Protein AF-A0A0H3W773-F1 (afdb_monomer_lite)

Radius of gyration: 21.11 Å; chains: 1; bounding box: 54×29×53 Å

Organism: NCBI:txid43609

InterPro domains:
  IPR039675 Cartilage intermediate layer protein 1/2 [PTHR15031] (1-170)
  IPR056257 Cartilage intermediate layer protein 1/2, beta-sandwich domain [PF23730] (85-173)

Foldseek 3Di:
DDPPPPPDPFDWDKDKDFCVVPPPVVQLVQKFKWWQDPVVRDIDTFWDWDWDQDPDPPDRTIITIIIGTDDPDTDMDTGHDDQWKFWDFDWDFPDPVPDLVRTDWFKKKKKAKDAFAPPDDGDDPPDDRIWIDTQDSRGDITIYTAGPVGRNRIDIDMWIDDPRDTDDDDDDD

pLDDT: mean 78.87, std 13.47, range [35.25, 97.19]

Structure (mmCIF, N/CA/C/O backbone):
data_AF-A0A0H3W773-F1
#
_entry.id   AF-A0A0H3W773-F1
#
loop_
_atom_site.group_PDB
_atom_site.id
_atom_site.type_symbol
_atom_site.label_atom_id
_atom_site.label_alt_id
_atom_site.label_comp_id
_atom_site.label_asym_id
_atom_site.label_entity_id
_atom_site.label_seq_id
_atom_site.pdbx_PDB_ins_code
_atom_site.Cartn_x
_atom_site.Cartn_y
_atom_site.Cartn_z
_atom_site.occupancy
_atom_site.B_iso_or_equiv
_atom_site.auth_seq_id
_atom_site.auth_comp_id
_atom_site.auth_asym_id
_atom_site.auth_atom_id
_atom_site.pdbx_PDB_model_num
ATOM 1 N N . ASP A 1 1 ? -34.756 12.449 -24.674 1.00 35.25 1 ASP A N 1
ATOM 2 C CA . ASP A 1 1 ? -33.883 11.844 -23.658 1.00 35.25 1 ASP A CA 1
ATOM 3 C C . ASP A 1 1 ? -33.644 12.808 -22.521 1.00 35.25 1 ASP A C 1
ATOM 5 O O . A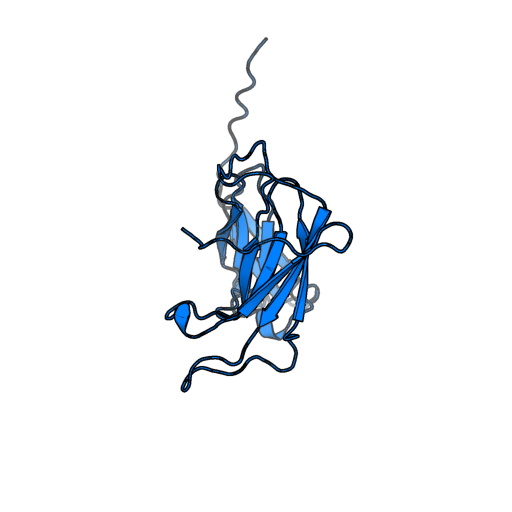SP A 1 1 ? -32.823 13.712 -22.621 1.00 35.25 1 ASP A O 1
ATOM 9 N N . GLU A 1 2 ? -34.458 12.661 -21.478 1.00 39.12 2 GLU A N 1
ATOM 10 C CA . GLU A 1 2 ? -34.275 13.341 -20.199 1.00 39.12 2 GLU A CA 1
ATOM 11 C C . GLU A 1 2 ? -32.986 12.822 -19.551 1.00 39.12 2 GLU A C 1
ATOM 13 O O . GLU A 1 2 ? -32.864 11.637 -19.242 1.00 39.12 2 GLU A O 1
ATOM 18 N N . MET A 1 3 ? -32.007 13.708 -19.352 1.00 44.38 3 MET A N 1
ATOM 19 C CA . MET A 1 3 ? -30.903 13.440 -18.437 1.00 44.38 3 MET A CA 1
ATOM 20 C C . MET A 1 3 ? -31.489 13.378 -17.031 1.00 44.38 3 MET A C 1
ATOM 22 O O . MET A 1 3 ? -31.758 14.413 -16.423 1.00 44.38 3 MET A O 1
ATOM 26 N N . ALA A 1 4 ? -31.693 12.165 -16.525 1.00 42.41 4 ALA A N 1
ATOM 27 C CA . ALA A 1 4 ? -31.928 11.931 -15.114 1.00 42.41 4 ALA A CA 1
ATOM 28 C C . ALA A 1 4 ? -30.710 12.447 -14.332 1.00 42.41 4 ALA A C 1
ATOM 30 O O . ALA A 1 4 ? -29.702 11.763 -14.168 1.00 42.41 4 ALA A O 1
ATOM 31 N N . THR A 1 5 ? -30.780 13.695 -13.878 1.00 48.72 5 THR A N 1
ATOM 32 C CA . THR A 1 5 ? -29.955 14.192 -12.784 1.00 48.72 5 THR A CA 1
ATOM 33 C C . THR A 1 5 ? -30.477 13.535 -11.516 1.00 48.72 5 THR A C 1
ATOM 35 O O . THR A 1 5 ? -31.295 14.115 -10.803 1.00 48.72 5 THR A O 1
ATOM 38 N N . GLU A 1 6 ? -30.057 12.296 -11.261 1.00 43.97 6 GLU A N 1
ATOM 39 C CA . GLU A 1 6 ? -30.199 11.694 -9.939 1.00 43.97 6 GLU A CA 1
ATOM 40 C C . GLU A 1 6 ? -29.384 12.546 -8.961 1.00 43.97 6 GLU A C 1
ATOM 42 O O . GLU A 1 6 ? -28.159 12.463 -8.869 1.00 43.97 6 GLU A O 1
ATOM 47 N N . SER A 1 7 ? -30.074 13.455 -8.274 1.00 44.28 7 SER A N 1
ATOM 48 C CA . SER A 1 7 ? -29.511 14.213 -7.170 1.00 44.28 7 SER A CA 1
ATOM 49 C C . SER A 1 7 ? -29.295 13.250 -6.008 1.00 44.28 7 SER A C 1
ATOM 51 O O . SER A 1 7 ? -30.246 12.838 -5.341 1.00 44.28 7 SER A O 1
ATOM 53 N N . LEU A 1 8 ? -28.041 12.876 -5.791 1.00 51.06 8 LEU A N 1
ATOM 54 C CA . LEU A 1 8 ? -27.634 12.033 -4.680 1.00 51.06 8 LEU A CA 1
ATOM 55 C C . LEU A 1 8 ? -27.926 12.713 -3.342 1.00 51.06 8 LEU A C 1
ATOM 57 O O . LEU A 1 8 ? -27.448 13.815 -3.073 1.00 51.06 8 LEU A O 1
ATOM 61 N N . ASN A 1 9 ? -28.716 12.044 -2.502 1.00 50.19 9 ASN A N 1
ATOM 62 C CA . ASN A 1 9 ? -29.008 12.485 -1.142 1.00 50.19 9 ASN A CA 1
ATOM 63 C C . ASN A 1 9 ? -27.734 12.403 -0.287 1.00 50.19 9 ASN A C 1
ATOM 65 O O . ASN A 1 9 ? -27.433 11.367 0.303 1.00 50.19 9 ASN A O 1
ATOM 69 N N . ALA A 1 10 ? -26.992 13.506 -0.201 1.00 52.25 10 ALA A N 1
ATOM 70 C CA . ALA A 1 10 ? -25.921 13.673 0.772 1.00 52.25 10 ALA A CA 1
ATOM 71 C C . ALA A 1 10 ? -26.540 13.877 2.166 1.00 52.25 10 ALA A C 1
ATOM 73 O O . ALA A 1 10 ? -27.172 14.895 2.448 1.00 52.25 10 ALA A O 1
ATOM 74 N N . GLY A 1 11 ? -26.397 12.883 3.041 1.00 61.03 11 GLY A N 1
ATOM 75 C CA . GLY A 1 11 ? -26.902 12.919 4.411 1.00 61.03 11 GLY A CA 1
ATOM 76 C C . GLY A 1 11 ? -25.971 12.187 5.371 1.00 61.03 11 GLY A C 1
ATOM 77 O O . GLY A 1 11 ? -25.221 11.301 4.968 1.00 61.03 11 GLY A O 1
ATOM 78 N N . LYS A 1 12 ? -26.022 12.552 6.660 1.00 62.50 12 LYS A N 1
ATOM 79 C CA . LYS A 1 12 ? -25.284 11.847 7.719 1.00 62.50 12 LYS A CA 1
ATOM 80 C C . LYS A 1 12 ? -25.899 10.462 7.917 1.00 62.50 12 LYS A C 1
ATOM 82 O O . LYS A 1 12 ? -26.964 10.346 8.523 1.00 62.50 12 LYS A O 1
ATOM 87 N N . VAL A 1 13 ? -25.231 9.422 7.427 1.00 70.12 13 VAL A N 1
ATOM 88 C CA . VAL A 1 13 ? -25.632 8.029 7.652 1.00 70.12 13 VAL A CA 1
ATOM 89 C C . VAL A 1 13 ? -24.925 7.510 8.894 1.00 70.12 13 VAL A C 1
ATOM 91 O O . VAL A 1 13 ? -23.715 7.676 9.029 1.00 70.12 13 VAL A O 1
ATOM 94 N N . LYS A 1 14 ? -25.672 6.869 9.798 1.00 74.06 14 LYS A N 1
ATOM 95 C CA . LYS A 1 14 ? -25.108 6.181 10.962 1.00 74.06 14 LYS A CA 1
ATOM 96 C C . LYS A 1 14 ? -25.063 4.682 10.696 1.00 74.06 14 LYS A C 1
ATOM 98 O O . LYS A 1 14 ? -26.113 4.057 10.564 1.00 74.06 14 LYS A O 1
ATOM 103 N N . VAL A 1 15 ? -23.869 4.103 10.639 1.00 75.81 15 VAL A N 1
ATOM 104 C CA . VAL A 1 15 ? -23.688 2.659 10.422 1.00 75.81 15 VAL A CA 1
ATOM 105 C C . VAL A 1 15 ? -23.396 1.977 11.747 1.00 75.81 15 VAL A C 1
ATOM 107 O O . VAL A 1 15 ? -22.593 2.472 12.532 1.00 75.81 15 VAL A O 1
ATOM 110 N N . HIS A 1 16 ? -24.081 0.862 11.996 1.00 78.38 16 HIS A N 1
ATOM 111 C CA . HIS A 1 16 ? -23.897 0.012 13.167 1.00 78.38 16 HIS A CA 1
ATOM 112 C C . HIS A 1 16 ? -23.343 -1.337 12.706 1.00 78.38 16 HIS A C 1
ATOM 114 O O . HIS A 1 16 ? -24.027 -2.062 11.987 1.00 78.38 16 HIS A O 1
ATOM 120 N N . LEU A 1 17 ? -22.130 -1.680 13.133 1.00 78.69 17 LEU A N 1
ATOM 121 C CA . LEU A 1 17 ? -21.505 -2.974 12.860 1.00 78.69 17 LEU A CA 1
ATOM 122 C C . LEU A 1 17 ? -21.393 -3.771 14.156 1.00 78.69 17 LEU A C 1
ATOM 124 O O . LEU A 1 17 ? -20.917 -3.247 15.160 1.00 78.69 17 LEU A O 1
ATOM 128 N N . ASP A 1 18 ? -21.823 -5.030 14.145 1.00 82.62 18 ASP A N 1
ATOM 129 C CA . ASP A 1 18 ? -21.626 -5.923 15.286 1.00 82.62 18 ASP A CA 1
ATOM 130 C C . ASP A 1 18 ? -20.128 -6.202 15.469 1.00 82.62 18 ASP A C 1
ATOM 132 O O . ASP A 1 18 ? -19.474 -6.776 14.596 1.00 82.62 18 ASP A O 1
ATOM 136 N N . SER A 1 19 ? -19.578 -5.782 16.609 1.00 78.94 19 SER A N 1
ATOM 137 C CA . SER A 1 19 ? -18.152 -5.938 16.908 1.00 78.94 19 SER A CA 1
ATOM 138 C C . SER A 1 19 ? -17.699 -7.400 16.955 1.00 78.94 19 SER A C 1
ATOM 140 O O . SER A 1 19 ? -16.528 -7.664 16.697 1.00 78.94 19 SER A O 1
ATOM 142 N N . ALA A 1 20 ? -18.606 -8.356 17.196 1.00 81.06 20 ALA A N 1
ATOM 143 C CA . ALA A 1 20 ? -18.288 -9.784 17.152 1.00 81.06 20 ALA A CA 1
ATOM 144 C C . ALA A 1 20 ? -17.945 -10.284 15.735 1.00 81.06 20 ALA A C 1
ATOM 146 O O . ALA A 1 20 ? -17.314 -11.328 15.588 1.00 81.06 20 ALA A O 1
ATOM 147 N N . GLN A 1 21 ? -18.328 -9.544 14.688 1.00 76.50 21 GLN A N 1
ATOM 148 C CA . GLN A 1 21 ? -17.963 -9.857 13.301 1.00 76.50 21 GLN A CA 1
ATOM 149 C C . GLN A 1 21 ? -16.562 -9.354 12.925 1.00 76.50 21 GLN A C 1
ATOM 151 O O . GLN A 1 21 ? -16.033 -9.721 11.877 1.00 76.50 21 GLN A O 1
ATOM 156 N N . VAL A 1 22 ? -15.932 -8.544 13.779 1.00 73.44 22 VAL A N 1
ATOM 157 C CA . VAL A 1 22 ? -14.573 -8.043 13.570 1.00 73.44 22 VAL A CA 1
ATOM 158 C C . VAL A 1 22 ? -13.590 -9.014 14.217 1.00 73.44 22 VAL A C 1
ATOM 160 O O . VAL A 1 22 ? -13.401 -9.021 15.431 1.00 73.44 22 VAL A O 1
ATOM 163 N N . GLN A 1 23 ? -12.914 -9.821 13.400 1.00 71.81 23 GLN A N 1
ATOM 164 C CA . GLN A 1 23 ? -11.963 -10.830 13.891 1.00 71.81 23 GLN A CA 1
ATOM 165 C C . GLN A 1 23 ? -10.645 -10.236 14.429 1.00 71.81 23 GLN A C 1
ATOM 167 O O . GLN A 1 23 ? -9.828 -10.948 15.008 1.00 71.81 23 GLN A O 1
ATOM 172 N N . MET A 1 24 ? -10.440 -8.923 14.288 1.00 70.44 24 MET A N 1
ATOM 173 C CA . MET A 1 24 ? -9.268 -8.194 14.781 1.00 70.44 24 MET A CA 1
ATOM 174 C C . MET A 1 24 ? -9.597 -7.452 16.086 1.00 70.44 24 MET A C 1
ATOM 176 O O . MET A 1 24 ? -9.662 -6.225 16.125 1.00 70.44 24 MET A O 1
ATOM 180 N N . ALA A 1 25 ? -9.815 -8.188 17.179 1.00 68.38 25 ALA A N 1
ATOM 181 C CA . ALA A 1 25 ? -10.273 -7.611 18.452 1.00 68.38 25 ALA A CA 1
ATOM 182 C C . ALA A 1 25 ? -9.351 -6.501 19.008 1.00 68.38 25 ALA A C 1
ATOM 184 O O . ALA A 1 25 ? -9.833 -5.520 19.571 1.00 68.38 25 ALA A O 1
ATOM 185 N N . GLY A 1 26 ? -8.031 -6.610 18.806 1.00 70.50 26 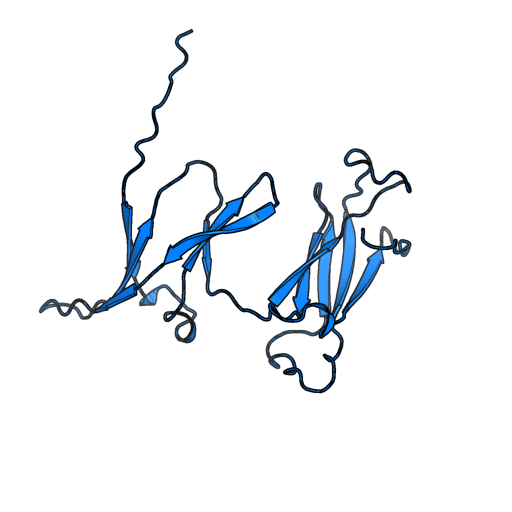GLY A N 1
ATOM 186 C CA . GLY A 1 26 ? -7.062 -5.586 19.229 1.00 70.50 26 GLY A CA 1
ATOM 187 C C . GLY A 1 26 ? -7.157 -4.265 18.453 1.00 70.50 26 GLY A C 1
ATOM 188 O O . GLY A 1 26 ? -6.651 -3.248 18.914 1.00 70.50 26 GLY A O 1
ATOM 189 N N . HIS A 1 27 ? -7.817 -4.276 17.295 1.00 74.00 27 HIS A N 1
ATOM 190 C CA . HIS A 1 27 ? -7.895 -3.167 16.342 1.00 74.00 27 HIS A CA 1
ATOM 191 C C . HIS A 1 27 ? -9.233 -2.413 16.420 1.00 74.00 27 HIS A C 1
ATOM 193 O O . HIS A 1 27 ? -9.416 -1.390 15.769 1.00 74.00 27 HIS A O 1
ATOM 199 N N . LEU A 1 28 ? -10.168 -2.865 17.267 1.00 75.94 28 LEU A N 1
ATOM 200 C CA . LEU A 1 28 ? -11.464 -2.205 17.471 1.00 75.94 28 LEU A CA 1
ATOM 201 C C . LEU A 1 28 ? -11.315 -0.733 17.887 1.00 75.94 28 LEU A C 1
ATOM 203 O O . LEU A 1 28 ? -12.146 0.104 17.537 1.00 75.94 28 LEU A O 1
ATOM 207 N N . LYS A 1 29 ? -10.253 -0.415 18.635 1.00 75.12 29 LYS A N 1
ATOM 208 C CA . LYS A 1 29 ? -9.917 0.947 19.045 1.00 75.12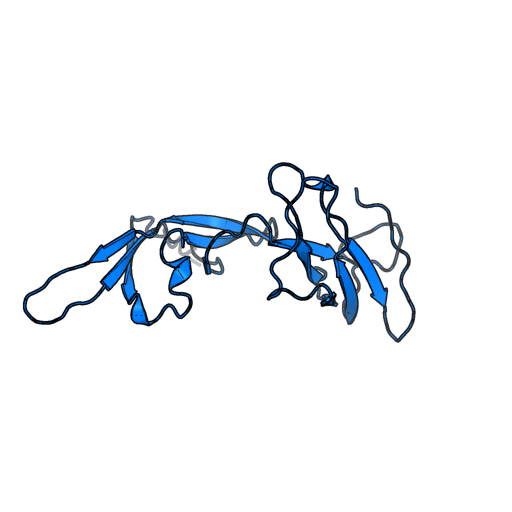 29 LYS A CA 1
ATOM 209 C C . LYS A 1 29 ? -9.035 1.585 17.968 1.00 75.12 29 LYS A C 1
ATOM 211 O O . LYS A 1 29 ? -7.845 1.304 17.912 1.00 75.12 29 LYS A O 1
ATOM 216 N N . GLY A 1 30 ? -9.623 2.451 17.144 1.00 78.69 30 GLY A N 1
ATOM 217 C CA . GLY A 1 30 ? -8.920 3.147 16.056 1.00 78.69 30 GLY A CA 1
ATOM 218 C C . GLY A 1 30 ? -9.282 2.666 14.651 1.00 78.69 30 GLY A C 1
ATOM 219 O O . GLY A 1 30 ? -8.710 3.164 13.686 1.00 78.69 30 GLY A O 1
ATOM 220 N N . MET A 1 31 ? -10.231 1.732 14.525 1.00 84.50 31 MET A N 1
ATOM 221 C CA . MET A 1 31 ? -10.766 1.341 13.224 1.00 84.50 31 MET A CA 1
ATOM 222 C C . MET A 1 31 ? -11.511 2.504 12.568 1.00 84.50 31 MET A C 1
ATOM 224 O O . MET A 1 31 ? -12.304 3.199 13.211 1.00 84.50 31 MET A O 1
ATOM 228 N N . LYS A 1 32 ? -11.254 2.691 11.276 1.00 86.38 32 LYS A N 1
ATOM 229 C CA . LYS A 1 32 ? -11.787 3.772 10.450 1.00 86.38 32 LYS A CA 1
ATOM 230 C C . LYS A 1 32 ? -12.419 3.207 9.183 1.00 86.38 32 LYS A C 1
ATOM 232 O O . LYS A 1 32 ? -12.110 2.089 8.762 1.00 86.38 32 LYS A O 1
ATOM 237 N N . LEU A 1 33 ? -13.318 3.986 8.591 1.00 83.50 33 LEU A N 1
ATOM 238 C CA . LEU A 1 33 ? -13.800 3.750 7.238 1.00 83.50 33 LEU A CA 1
ATOM 239 C C . LEU A 1 33 ? -12.867 4.449 6.252 1.00 83.50 33 LEU A C 1
ATOM 241 O O . LEU A 1 33 ? -12.581 5.636 6.407 1.00 83.50 33 LEU A O 1
ATOM 245 N N . TRP A 1 34 ? -12.465 3.728 5.216 1.00 85.44 34 TRP A N 1
ATOM 246 C CA . TRP A 1 34 ? -11.620 4.227 4.140 1.00 85.44 34 TRP A CA 1
ATOM 247 C C . TRP A 1 34 ? -12.335 4.083 2.801 1.00 85.44 34 TRP A C 1
ATOM 249 O O . TRP A 1 34 ? -13.042 3.094 2.604 1.00 85.44 34 TRP A O 1
ATOM 259 N N . SER A 1 35 ? -12.116 5.003 1.862 1.00 83.81 35 SER A N 1
ATOM 260 C CA . SER A 1 35 ? -12.525 4.842 0.463 1.00 83.81 35 SER A CA 1
ATOM 261 C C . SER A 1 35 ? -11.342 4.927 -0.497 1.00 83.81 35 SER A C 1
ATOM 263 O O . SER A 1 35 ? -10.428 5.722 -0.304 1.00 83.81 35 SER A O 1
ATOM 265 N N . LEU A 1 36 ? -11.334 4.106 -1.548 1.00 77.75 36 LEU A N 1
ATOM 266 C CA . LEU A 1 36 ? -10.318 4.191 -2.595 1.00 77.75 36 LEU A CA 1
ATOM 267 C C . LEU A 1 36 ? -10.685 5.301 -3.583 1.00 77.75 36 LEU A C 1
ATOM 269 O O . LEU A 1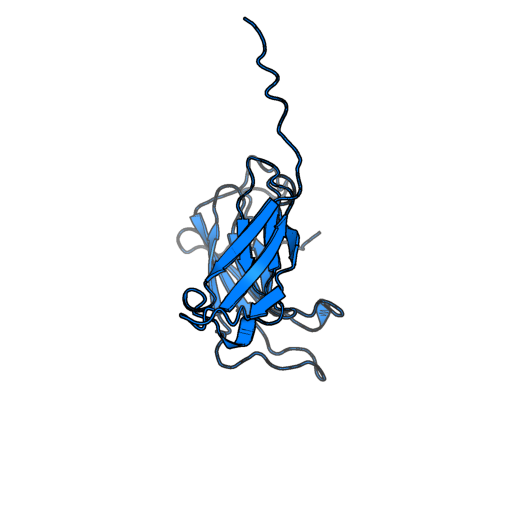 36 ? -11.686 5.198 -4.300 1.00 77.75 36 LEU A O 1
ATOM 273 N N . ASN A 1 37 ? -9.845 6.329 -3.671 1.00 78.81 37 ASN A N 1
ATOM 274 C CA . ASN A 1 37 ? -9.935 7.360 -4.693 1.00 78.81 37 ASN A CA 1
ATOM 275 C C . ASN A 1 37 ? -9.454 6.786 -6.043 1.00 78.81 37 ASN A C 1
ATOM 277 O O . ASN A 1 37 ? -8.279 6.439 -6.176 1.00 78.81 37 ASN A O 1
ATOM 281 N N . PRO A 1 38 ? -10.316 6.683 -7.071 1.00 69.31 38 PRO A N 1
ATOM 282 C CA . PRO A 1 38 ? -9.942 6.054 -8.336 1.00 69.31 38 PRO A CA 1
ATOM 283 C C . PRO A 1 38 ? -9.021 6.925 -9.204 1.00 69.31 38 PRO A C 1
ATOM 285 O O . PRO A 1 38 ? -8.359 6.396 -10.095 1.00 69.31 38 PRO A O 1
ATOM 288 N N . GLN A 1 39 ? -8.961 8.239 -8.967 1.00 72.38 39 GLN A N 1
ATOM 289 C CA . GLN A 1 39 ? -8.076 9.148 -9.696 1.00 72.38 39 GLN A CA 1
ATOM 290 C C . GLN A 1 39 ? -6.641 9.082 -9.166 1.00 72.38 39 GLN A C 1
ATOM 292 O O . GLN A 1 39 ? -5.699 8.967 -9.948 1.00 72.38 39 GLN A O 1
ATOM 297 N N . THR A 1 40 ? -6.467 9.145 -7.844 1.00 75.94 40 THR A N 1
ATOM 298 C CA . THR A 1 40 ? -5.137 9.128 -7.207 1.00 75.94 40 THR A CA 1
ATOM 299 C C . THR A 1 40 ? -4.650 7.709 -6.913 1.00 75.94 40 THR A C 1
ATOM 301 O O . THR A 1 40 ? -3.447 7.460 -6.859 1.00 75.94 40 THR A O 1
ATOM 304 N N . GLY A 1 41 ? -5.574 6.759 -6.757 1.00 73.19 41 GLY A N 1
ATOM 305 C CA . GLY A 1 41 ? -5.295 5.401 -6.296 1.00 73.19 41 GLY A CA 1
ATOM 306 C C . GLY A 1 41 ? -4.980 5.312 -4.801 1.00 73.19 41 GLY A C 1
ATOM 307 O O . GLY A 1 41 ? -4.420 4.303 -4.378 1.00 73.19 41 GLY A O 1
ATOM 308 N N . LEU A 1 42 ? -5.291 6.353 -4.022 1.00 74.44 42 LEU A N 1
ATOM 309 C CA . LEU A 1 42 ? -5.038 6.419 -2.582 1.00 74.44 42 LEU A CA 1
ATOM 310 C C . LEU A 1 42 ? -6.304 6.103 -1.782 1.00 74.44 42 LEU A C 1
ATOM 312 O O . LEU A 1 42 ? -7.412 6.413 -2.218 1.00 74.44 42 LEU A O 1
ATOM 316 N N . TRP A 1 43 ? -6.130 5.504 -0.605 1.00 79.88 43 TRP A N 1
ATOM 317 C CA . TRP A 1 43 ? -7.204 5.351 0.372 1.00 79.88 43 TRP A CA 1
ATOM 318 C C . TRP A 1 43 ? -7.368 6.653 1.165 1.00 79.88 43 TRP A C 1
ATOM 320 O O . TRP A 1 43 ? -6.402 7.163 1.728 1.00 79.88 43 TRP A O 1
ATOM 330 N N . GLU A 1 44 ? -8.584 7.186 1.197 1.00 84.00 44 GLU A N 1
ATOM 331 C CA . GLU A 1 44 ? -8.972 8.406 1.908 1.00 84.00 44 GLU A CA 1
ATOM 332 C C . GLU A 1 44 ? -9.834 8.037 3.119 1.00 84.00 44 GLU A C 1
ATOM 334 O O . GLU A 1 44 ? -10.649 7.118 3.050 1.00 84.00 44 GLU A O 1
ATOM 339 N N . GLU A 1 45 ? -9.646 8.731 4.240 1.00 86.88 45 GLU A N 1
ATOM 340 C CA . GLU A 1 45 ? -10.465 8.531 5.437 1.00 86.88 45 GLU A CA 1
ATOM 341 C C . GLU A 1 45 ? -11.872 9.108 5.221 1.00 86.88 45 GLU A C 1
ATOM 343 O O . GLU A 1 45 ? -12.022 10.278 4.877 1.00 86.88 45 GLU A O 1
ATOM 348 N N . GLU A 1 46 ? -12.900 8.292 5.459 1.00 84.56 46 GLU A N 1
ATOM 349 C CA . GLU A 1 46 ? -14.313 8.670 5.304 1.00 84.56 46 GLU A CA 1
ATOM 350 C C . GLU A 1 46 ? -15.036 8.847 6.641 1.00 84.56 46 GLU A C 1
ATOM 352 O O . GLU A 1 46 ? -16.039 9.559 6.724 1.00 84.56 46 GLU A O 1
ATOM 357 N N . GLY A 1 47 ? -14.566 8.191 7.705 1.00 83.00 47 GLY A N 1
ATOM 358 C CA . GLY A 1 47 ? -15.190 8.335 9.013 1.00 83.00 47 GLY A CA 1
ATOM 359 C C . GLY A 1 47 ? -14.588 7.483 10.121 1.00 83.00 47 GLY A C 1
ATOM 360 O O . GLY A 1 47 ? -13.985 6.433 9.894 1.00 83.00 47 GLY A O 1
ATOM 361 N N . ASP A 1 48 ? -14.817 7.943 11.347 1.00 85.19 48 ASP A N 1
ATOM 362 C CA . ASP A 1 48 ? -14.422 7.269 12.578 1.00 85.19 48 ASP A CA 1
ATOM 363 C C . ASP A 1 48 ? -15.509 6.326 13.096 1.00 85.19 48 ASP A C 1
ATOM 365 O O . ASP A 1 48 ? -16.708 6.610 12.990 1.00 85.19 48 ASP A O 1
ATOM 369 N N . PHE A 1 49 ? -15.083 5.250 13.762 1.00 84.50 49 PHE A N 1
ATOM 370 C CA . PHE A 1 49 ? -15.968 4.394 14.545 1.00 84.50 49 PHE A CA 1
ATOM 371 C C . PHE A 1 49 ? -15.716 4.535 16.040 1.00 84.50 49 PHE A C 1
ATOM 373 O O . PHE A 1 49 ? -14.583 4.604 16.517 1.00 84.50 49 PHE A O 1
ATOM 380 N N . GLN A 1 50 ? -16.806 4.512 16.800 1.00 82.12 50 GLN A N 1
ATOM 381 C CA . GLN A 1 50 ? -16.780 4.436 18.253 1.00 82.12 50 GLN A CA 1
ATOM 382 C C . GLN A 1 50 ? -17.455 3.155 18.723 1.00 82.12 50 GLN A C 1
ATOM 384 O O . GLN A 1 50 ? -18.423 2.684 18.127 1.00 82.12 50 GLN A O 1
ATOM 389 N N . HIS A 1 51 ? -16.942 2.598 19.812 1.00 82.12 51 HIS A N 1
ATOM 390 C CA . HIS A 1 51 ? -17.508 1.417 20.442 1.00 82.12 51 HIS A CA 1
ATOM 391 C C . HIS A 1 51 ? -18.713 1.830 21.302 1.00 82.12 51 HIS A C 1
ATOM 393 O O . HIS A 1 51 ? -18.547 2.481 22.332 1.00 82.12 51 HIS A O 1
ATOM 399 N N . ASP A 1 52 ? -19.922 1.478 20.867 1.00 78.56 52 ASP A N 1
ATOM 400 C CA . ASP A 1 52 ? -21.177 1.723 21.583 1.00 78.56 52 ASP A CA 1
ATOM 401 C C . ASP A 1 52 ? -21.601 0.438 22.312 1.00 78.56 52 ASP A C 1
ATOM 403 O O . ASP A 1 52 ? -22.068 -0.533 21.704 1.00 78.56 52 ASP A O 1
ATOM 407 N N . GLN A 1 53 ? -21.411 0.422 23.634 1.00 70.88 53 GLN A N 1
ATOM 408 C CA . GLN A 1 53 ? -21.882 -0.652 24.508 1.00 70.88 53 GLN A CA 1
ATOM 409 C C . GLN A 1 53 ? -23.310 -0.349 24.960 1.00 70.88 53 GLN A C 1
ATOM 411 O O . GLN A 1 53 ? -23.544 0.309 25.978 1.00 70.88 53 GLN A O 1
ATOM 416 N N . ARG A 1 54 ? -24.294 -0.860 24.217 1.00 65.50 54 ARG A N 1
ATOM 417 C CA . ARG A 1 54 ? -25.700 -0.727 24.605 1.00 65.50 54 ARG A CA 1
ATOM 418 C C . ARG A 1 54 ? -26.091 -1.851 25.553 1.00 65.50 54 ARG A C 1
ATOM 420 O O . ARG A 1 54 ? -26.431 -2.953 25.137 1.00 65.50 54 ARG A O 1
ATOM 427 N N . ARG A 1 55 ? -26.120 -1.545 26.851 1.00 55.62 55 ARG A N 1
ATOM 428 C CA . ARG A 1 55 ? -26.742 -2.406 27.868 1.00 55.62 55 ARG A CA 1
ATOM 429 C C . ARG A 1 55 ? -28.267 -2.311 27.787 1.00 55.62 55 ARG A C 1
ATOM 431 O O . ARG A 1 55 ? -28.900 -1.630 28.591 1.00 55.62 55 ARG A O 1
ATOM 438 N N . THR A 1 56 ? -28.882 -2.989 26.823 1.00 56.22 56 THR A N 1
ATOM 439 C CA . THR A 1 56 ? -30.327 -3.262 26.871 1.00 56.22 56 THR A CA 1
ATOM 440 C C . THR A 1 56 ? -30.580 -4.580 27.589 1.00 56.22 56 THR A C 1
ATOM 442 O O . THR A 1 56 ? -29.889 -5.563 27.355 1.00 56.22 56 THR A O 1
ATOM 445 N N . LYS A 1 57 ? -31.597 -4.590 28.462 1.00 52.50 57 LYS A N 1
ATOM 446 C CA . LYS A 1 57 ? -31.952 -5.615 29.470 1.00 52.50 57 LYS A CA 1
ATOM 447 C C . LYS A 1 57 ? -32.070 -7.078 28.989 1.00 52.50 57 LYS A C 1
ATOM 449 O O . LYS A 1 57 ? -32.408 -7.932 29.801 1.00 52.50 57 LYS A O 1
ATOM 454 N N . ARG A 1 58 ? -31.854 -7.370 27.704 1.00 54.09 58 ARG A N 1
ATOM 455 C CA . ARG A 1 58 ? -32.003 -8.706 27.118 1.00 54.09 58 ARG A CA 1
ATOM 456 C C . ARG A 1 58 ? -30.798 -9.208 26.318 1.00 54.09 58 ARG A C 1
ATOM 458 O O . ARG A 1 58 ? -30.775 -10.391 26.025 1.00 54.09 58 ARG A O 1
ATOM 465 N N . GLU A 1 59 ? -29.808 -8.374 26.003 1.00 50.97 59 GLU A N 1
ATOM 466 C CA . GLU A 1 59 ? -28.625 -8.794 25.239 1.00 50.97 59 GLU A CA 1
ATOM 467 C C . GLU A 1 59 ? -27.501 -7.759 25.403 1.00 50.97 59 GLU A C 1
ATOM 469 O O . GLU A 1 59 ? -27.691 -6.579 25.095 1.00 50.97 59 GLU A O 1
ATOM 474 N N . GLU A 1 60 ? -26.331 -8.192 25.881 1.00 57.66 60 GLU A N 1
ATOM 475 C CA . GLU A 1 60 ? -25.097 -7.402 25.804 1.00 57.66 60 GLU A CA 1
ATOM 476 C C . GLU A 1 60 ? -24.573 -7.483 24.368 1.00 57.66 60 GLU A C 1
ATOM 478 O O . GLU A 1 60 ? -23.847 -8.407 24.009 1.00 57.66 60 GLU A O 1
ATOM 483 N N . ARG A 1 61 ? -24.991 -6.542 23.516 1.00 65.19 61 ARG A N 1
ATOM 484 C CA . ARG A 1 61 ? -24.440 -6.394 22.165 1.00 65.19 61 ARG A CA 1
ATOM 485 C C . ARG A 1 61 ? -23.602 -5.138 22.085 1.00 65.19 61 ARG A C 1
ATOM 487 O O . ARG A 1 61 ? -24.013 -4.067 22.539 1.00 65.19 61 ARG A O 1
ATOM 494 N N . THR A 1 62 ? -22.450 -5.284 21.453 1.00 71.94 62 THR A N 1
ATOM 495 C CA . THR A 1 62 ? -21.512 -4.191 21.290 1.00 71.94 62 THR A CA 1
ATOM 496 C C . THR A 1 62 ? -21.360 -3.854 19.824 1.00 71.94 62 THR A C 1
ATOM 498 O O . THR A 1 62 ? -21.037 -4.718 19.006 1.00 71.94 62 THR A O 1
ATOM 501 N N . PHE A 1 63 ? -21.598 -2.588 19.497 1.00 79.62 63 PHE A N 1
ATOM 502 C CA . PHE A 1 63 ? -21.592 -2.107 18.126 1.00 79.62 63 PHE A CA 1
ATOM 503 C C . PHE A 1 63 ? -20.445 -1.133 17.900 1.00 79.62 63 PHE A C 1
ATOM 505 O O . PHE A 1 63 ? -20.083 -0.361 18.783 1.00 79.62 63 PHE A O 1
ATOM 512 N N . LEU A 1 64 ? -19.907 -1.133 16.689 1.00 75.12 64 LEU A N 1
ATOM 513 C CA . LEU A 1 64 ? -19.145 -0.013 16.166 1.00 75.12 64 LEU A CA 1
ATOM 514 C C . LEU A 1 64 ? -20.107 0.930 15.461 1.00 75.12 64 LEU A C 1
ATOM 516 O O . LEU A 1 64 ? -20.895 0.502 14.616 1.00 75.12 64 LEU A O 1
ATOM 520 N N . VAL A 1 65 ? -20.052 2.203 15.834 1.00 77.81 65 VAL A N 1
ATOM 521 C CA . VAL A 1 65 ? -20.962 3.231 15.347 1.00 77.81 65 VAL A CA 1
ATOM 522 C C . VAL A 1 65 ? -20.160 4.372 14.739 1.00 77.81 65 VAL A C 1
ATOM 524 O O . VAL A 1 65 ? -19.343 4.979 15.429 1.00 77.81 65 VAL A O 1
ATOM 527 N N . GLY A 1 66 ? -20.409 4.666 13.465 1.00 78.62 66 GLY A N 1
ATOM 528 C CA . GLY A 1 66 ? -19.744 5.742 12.725 1.00 78.62 66 GLY A CA 1
ATOM 529 C C . GLY A 1 66 ? -20.737 6.577 11.924 1.00 78.62 66 GLY A C 1
ATOM 530 O O . GLY A 1 66 ? -21.776 6.064 11.500 1.00 78.62 66 GLY A O 1
ATOM 531 N N . ASN A 1 67 ? -20.431 7.866 11.748 1.00 74.12 67 ASN A N 1
ATOM 532 C CA . ASN A 1 67 ? -21.156 8.744 10.827 1.00 74.12 67 ASN A CA 1
ATOM 533 C C . ASN A 1 67 ? -20.377 8.811 9.510 1.00 74.12 67 ASN A C 1
ATOM 535 O O . ASN A 1 67 ? -19.175 9.052 9.552 1.00 74.12 67 ASN A O 1
ATOM 539 N N . MET A 1 68 ? -21.047 8.643 8.372 1.00 71.75 68 MET A N 1
ATOM 540 C CA . MET A 1 68 ? -20.407 8.715 7.055 1.00 71.75 68 MET A CA 1
ATOM 541 C C . MET A 1 68 ? -21.255 9.479 6.041 1.00 71.75 68 MET A C 1
ATOM 543 O O . MET A 1 68 ? -22.485 9.523 6.147 1.00 71.75 68 MET A O 1
ATOM 547 N N . GLU A 1 69 ? -20.577 10.059 5.054 1.00 68.69 69 GLU A N 1
ATOM 548 C CA . GLU A 1 69 ? -21.175 10.599 3.837 1.00 68.69 69 GLU A CA 1
ATOM 549 C C . GLU A 1 69 ? -20.952 9.581 2.711 1.00 68.69 69 GLU A C 1
ATOM 551 O O . GLU A 1 69 ? -19.818 9.273 2.355 1.00 68.69 69 GLU A O 1
ATOM 556 N N . ILE A 1 70 ? -22.026 9.014 2.158 1.00 63.22 70 ILE A N 1
ATOM 557 C CA . ILE A 1 70 ? -21.894 8.029 1.078 1.00 63.22 70 ILE A CA 1
ATOM 558 C C . ILE A 1 70 ? -21.751 8.777 -0.245 1.00 63.22 70 ILE A C 1
ATOM 560 O O . ILE A 1 70 ? -22.724 9.270 -0.811 1.00 63.22 70 ILE A O 1
ATOM 564 N N . ARG A 1 71 ? -20.518 8.839 -0.747 1.00 63.59 71 ARG A N 1
ATOM 565 C CA . ARG A 1 71 ? -20.220 9.260 -2.118 1.00 63.59 71 ARG A CA 1
ATOM 566 C C . ARG A 1 71 ? -20.277 8.023 -3.002 1.00 63.59 71 ARG A C 1
ATOM 568 O O . ARG A 1 71 ? -19.441 7.128 -2.878 1.00 63.59 71 ARG A O 1
ATOM 575 N N . GLU A 1 72 ? -21.296 7.925 -3.847 1.00 63.19 72 GLU A N 1
ATOM 576 C CA . GLU A 1 72 ? -21.465 6.749 -4.699 1.00 63.19 72 GLU A CA 1
ATOM 577 C C . GLU A 1 72 ? -20.248 6.503 -5.604 1.00 63.19 72 GLU A C 1
ATOM 579 O O . GLU A 1 72 ? -19.597 7.437 -6.077 1.00 63.19 72 GLU A O 1
ATOM 584 N N . ARG A 1 73 ? -19.997 5.213 -5.882 1.00 63.03 73 ARG A N 1
ATOM 585 C CA . ARG A 1 73 ? -18.960 4.663 -6.784 1.00 63.03 73 ARG A CA 1
ATOM 586 C C . ARG A 1 73 ? -17.532 4.544 -6.236 1.00 63.03 73 ARG A C 1
ATOM 588 O O . ARG A 1 73 ? -16.601 4.412 -7.030 1.00 63.03 73 ARG A O 1
ATOM 595 N N . ARG A 1 74 ? -17.332 4.523 -4.916 1.00 72.06 74 ARG A N 1
ATOM 596 C CA . ARG A 1 74 ? -16.024 4.199 -4.315 1.00 72.06 74 ARG A CA 1
ATOM 597 C C . ARG A 1 74 ? -16.012 2.806 -3.686 1.00 72.06 74 ARG A C 1
ATOM 599 O O . ARG A 1 74 ? -17.036 2.317 -3.218 1.00 72.06 74 ARG A O 1
ATOM 606 N N . LEU A 1 75 ? -14.845 2.163 -3.700 1.00 76.06 75 LEU A N 1
ATOM 607 C CA . LEU A 1 75 ? -14.601 0.957 -2.907 1.00 76.06 75 LEU A CA 1
ATOM 608 C C . LEU A 1 75 ? -14.342 1.385 -1.467 1.00 76.06 75 LEU A C 1
ATOM 610 O O . LEU A 1 75 ? -13.530 2.281 -1.256 1.00 76.06 75 LEU A O 1
ATOM 614 N N . PHE A 1 76 ? -15.003 0.744 -0.505 1.00 80.25 76 PHE A N 1
ATOM 615 C CA . PHE A 1 76 ? -14.846 1.045 0.916 1.00 80.25 76 PHE A CA 1
ATOM 616 C C . PHE A 1 76 ? -14.141 -0.099 1.647 1.00 80.25 76 PHE A C 1
ATOM 618 O O . PHE A 1 76 ? -14.361 -1.266 1.324 1.00 80.25 76 PHE A O 1
ATOM 625 N N . ASN A 1 77 ? -13.319 0.239 2.640 1.00 82.50 77 ASN A N 1
ATOM 626 C CA . ASN A 1 77 ? -12.647 -0.716 3.519 1.00 82.50 77 ASN A CA 1
ATOM 627 C C . ASN A 1 77 ? -12.784 -0.297 4.990 1.00 82.50 77 ASN A C 1
ATOM 629 O O . ASN A 1 77 ? -12.803 0.893 5.305 1.00 82.50 77 ASN A O 1
ATOM 633 N N . LEU A 1 78 ? -12.866 -1.282 5.882 1.00 81.56 78 LEU A N 1
ATOM 634 C CA . LEU A 1 78 ? -12.852 -1.091 7.330 1.00 81.56 78 LEU A CA 1
ATOM 635 C C . LEU A 1 78 ? -11.517 -1.589 7.861 1.00 81.56 78 LEU A C 1
ATOM 637 O O . LEU A 1 78 ? -11.267 -2.792 7.857 1.00 81.56 78 LEU A O 1
ATOM 641 N N . ASP A 1 79 ? -10.665 -0.664 8.291 1.00 81.56 79 ASP A N 1
ATOM 642 C CA . ASP A 1 79 ? -9.299 -1.007 8.678 1.00 81.56 79 ASP A CA 1
ATOM 643 C C . ASP A 1 79 ? -8.724 -0.036 9.708 1.00 81.56 79 ASP A C 1
ATOM 645 O O . ASP A 1 79 ? -9.243 1.066 9.923 1.00 81.56 79 ASP A O 1
ATOM 649 N N . VAL A 1 80 ? -7.629 -0.448 10.337 1.00 77.75 80 VAL A N 1
ATOM 650 C CA . VAL A 1 80 ? -6.826 0.404 11.212 1.00 77.75 80 VAL A CA 1
ATOM 651 C C . VAL A 1 80 ? -5.644 0.947 10.418 1.00 77.75 80 VAL A C 1
ATOM 653 O O . VAL A 1 80 ? -4.927 0.163 9.795 1.00 77.75 80 VAL A O 1
ATOM 656 N N . PRO A 1 81 ? -5.394 2.270 10.447 1.00 70.50 81 PRO A N 1
ATOM 657 C CA . PRO A 1 81 ? -4.184 2.816 9.860 1.00 70.50 81 PRO A CA 1
ATOM 658 C C . PRO A 1 81 ? -2.980 2.284 10.633 1.00 70.50 81 PRO A C 1
ATOM 660 O O . PRO A 1 81 ? -2.738 2.657 11.780 1.00 70.50 81 PRO A O 1
ATOM 663 N N . GLU A 1 82 ? -2.214 1.410 9.998 1.00 71.50 82 GLU A N 1
ATOM 664 C CA . GLU A 1 82 ? -0.938 0.964 10.528 1.00 71.50 82 GLU A CA 1
ATOM 665 C C . GLU A 1 82 ? 0.151 1.878 9.971 1.00 71.50 82 GLU A C 1
ATOM 667 O O . GLU A 1 82 ? 0.478 1.836 8.786 1.00 71.50 82 GLU A O 1
ATOM 672 N N . SER A 1 83 ? 0.735 2.704 10.838 1.00 68.19 83 SER A N 1
ATOM 673 C CA . SER A 1 83 ? 1.716 3.730 10.455 1.00 68.19 83 SER A CA 1
ATOM 674 C C . SER A 1 83 ? 3.024 3.175 9.881 1.00 68.19 83 SER A C 1
ATOM 676 O O . SER A 1 83 ? 3.877 3.953 9.460 1.00 68.19 83 SER A O 1
ATOM 678 N N . ARG A 1 84 ? 3.187 1.845 9.884 1.00 72.81 84 ARG A N 1
ATOM 679 C CA . ARG A 1 84 ? 4.412 1.145 9.490 1.00 72.81 84 ARG A CA 1
ATOM 680 C C . ARG A 1 84 ? 4.251 0.186 8.317 1.00 72.81 84 ARG A C 1
ATOM 682 O O . ARG A 1 84 ? 5.194 -0.539 8.002 1.00 72.81 84 ARG A O 1
ATOM 689 N N . ARG A 1 85 ? 3.079 0.160 7.669 1.00 78.19 85 ARG A N 1
ATOM 690 C CA . ARG A 1 85 ? 2.842 -0.646 6.464 1.00 78.19 85 ARG A CA 1
ATOM 691 C C . ARG A 1 85 ? 2.448 0.245 5.295 1.00 78.19 85 ARG A C 1
ATOM 693 O O . ARG A 1 85 ? 1.305 0.671 5.180 1.00 78.19 85 ARG A O 1
ATOM 700 N N . CYS A 1 86 ? 3.405 0.485 4.415 1.00 81.75 86 CYS A N 1
ATOM 701 C CA . CYS A 1 86 ? 3.196 1.176 3.155 1.00 81.75 86 CYS A CA 1
ATOM 702 C C . CYS A 1 86 ? 3.109 0.177 1.999 1.00 81.75 86 CYS A C 1
ATOM 704 O O . CYS A 1 86 ? 3.273 -1.033 2.165 1.00 81.75 86 CYS A O 1
ATOM 706 N N . TYR A 1 87 ? 2.852 0.703 0.806 1.00 86.12 87 TYR A N 1
ATOM 707 C CA . TYR A 1 87 ? 2.919 -0.051 -0.435 1.00 86.12 87 TYR A CA 1
ATOM 708 C C . TYR A 1 87 ? 3.859 0.660 -1.399 1.00 86.12 87 TYR A C 1
ATOM 710 O O . TYR A 1 87 ? 3.730 1.864 -1.617 1.00 86.12 87 TYR A O 1
ATOM 718 N N . ILE A 1 88 ? 4.769 -0.093 -2.007 1.00 87.38 88 ILE A N 1
ATOM 719 C CA . ILE A 1 88 ? 5.563 0.383 -3.136 1.00 87.38 88 ILE A CA 1
ATOM 720 C C . ILE A 1 88 ? 4.748 0.115 -4.393 1.00 87.38 88 ILE A C 1
ATOM 722 O O . ILE A 1 88 ? 4.375 -1.028 -4.677 1.00 87.38 88 ILE A O 1
ATOM 726 N N . LYS A 1 89 ? 4.455 1.177 -5.146 1.00 91.19 89 LYS A N 1
ATOM 727 C CA . LYS A 1 89 ? 3.801 1.062 -6.446 1.00 91.19 89 LYS A CA 1
ATOM 728 C C . LYS A 1 89 ? 4.851 0.916 -7.535 1.00 91.19 89 LYS A C 1
ATOM 730 O O . LYS A 1 89 ? 5.580 1.859 -7.821 1.00 91.19 89 LYS A O 1
ATOM 735 N N . VAL A 1 90 ? 4.879 -0.245 -8.176 1.00 92.06 90 VAL A N 1
ATOM 736 C CA . VAL A 1 90 ? 5.804 -0.546 -9.269 1.00 92.06 90 VAL A CA 1
ATOM 737 C C . VAL A 1 90 ? 5.039 -0.573 -10.582 1.00 92.06 90 VAL A C 1
ATOM 739 O O . VAL A 1 90 ? 4.044 -1.289 -10.730 1.00 92.06 90 VAL A O 1
ATOM 742 N N . ARG A 1 91 ? 5.508 0.221 -11.545 1.00 92.75 91 ARG A N 1
ATOM 743 C CA . ARG A 1 91 ? 5.044 0.208 -12.932 1.00 92.75 91 ARG A CA 1
ATOM 744 C C . ARG A 1 91 ? 6.217 -0.118 -13.831 1.00 92.75 91 ARG A C 1
ATOM 746 O O . ARG A 1 91 ? 7.325 0.357 -13.618 1.00 92.75 91 ARG A O 1
ATOM 753 N N . THR A 1 92 ? 5.942 -0.918 -14.841 1.00 94.06 92 THR A N 1
ATOM 754 C CA . THR A 1 92 ? 6.932 -1.388 -15.802 1.00 94.06 92 THR A CA 1
ATOM 755 C C . THR A 1 92 ? 6.512 -0.907 -17.174 1.00 94.06 92 THR A C 1
ATOM 757 O O . THR A 1 92 ? 5.339 -1.020 -17.526 1.00 94.06 92 THR A O 1
ATOM 760 N N . HIS A 1 93 ? 7.445 -0.355 -17.939 1.00 93.62 93 HIS A N 1
ATOM 761 C CA . HIS A 1 93 ? 7.176 0.240 -19.244 1.00 93.62 93 HIS A CA 1
ATOM 762 C C . HIS A 1 93 ? 8.056 -0.419 -20.302 1.00 93.62 93 HIS A C 1
ATOM 764 O O . HIS A 1 93 ? 9.157 -0.869 -20.000 1.00 93.62 93 HIS A O 1
ATOM 770 N N . ARG A 1 94 ? 7.579 -0.476 -21.550 1.00 91.75 94 ARG A N 1
ATOM 771 C CA . ARG A 1 94 ? 8.379 -1.003 -22.674 1.00 91.75 94 ARG A CA 1
ATOM 772 C C . ARG A 1 94 ? 9.490 -0.060 -23.128 1.00 91.75 94 ARG A C 1
ATOM 774 O O . ARG A 1 94 ? 10.357 -0.482 -23.883 1.00 91.75 94 ARG A O 1
ATOM 781 N N . SER A 1 95 ? 9.410 1.214 -22.756 1.00 90.69 95 SER A N 1
ATOM 782 C CA . SER A 1 95 ? 10.354 2.239 -23.181 1.00 90.69 95 SER A CA 1
ATOM 783 C C . SER A 1 95 ? 10.654 3.222 -22.053 1.00 90.69 95 SER A C 1
ATOM 785 O O . SER A 1 95 ? 9.848 3.405 -21.137 1.00 90.69 95 SER A O 1
ATOM 787 N N . GLU A 1 96 ? 11.779 3.920 -22.185 1.00 89.56 96 GLU A N 1
ATOM 788 C CA . GLU A 1 96 ? 12.220 5.001 -21.295 1.00 89.56 96 GLU A CA 1
ATOM 789 C C . GLU A 1 96 ? 11.357 6.273 -21.393 1.00 89.56 96 GLU A C 1
ATOM 791 O O . GLU A 1 96 ? 11.618 7.264 -20.717 1.00 89.56 96 GLU A O 1
ATOM 796 N N . LYS A 1 97 ? 10.318 6.289 -22.240 1.00 89.69 97 LYS A N 1
ATOM 797 C CA . LYS A 1 97 ? 9.352 7.400 -22.291 1.00 89.69 97 LYS A CA 1
ATOM 798 C C . LYS A 1 97 ? 8.298 7.312 -21.191 1.00 89.69 97 LYS A C 1
ATOM 800 O O . LYS A 1 97 ? 7.562 8.275 -20.990 1.00 89.69 97 LYS A O 1
ATOM 805 N N . TYR A 1 98 ? 8.183 6.155 -20.533 1.00 88.38 98 TYR A N 1
ATOM 806 C CA . TYR A 1 98 ? 7.261 5.892 -19.424 1.00 88.38 98 TYR A CA 1
ATOM 807 C C . TYR A 1 98 ? 5.797 6.277 -19.708 1.00 88.38 98 TYR A C 1
ATOM 809 O O . TYR A 1 98 ? 5.044 6.664 -18.811 1.00 88.38 98 TYR A O 1
ATOM 817 N N . LEU A 1 99 ? 5.356 6.158 -20.967 1.00 89.25 99 LEU A N 1
ATOM 818 C CA . LEU A 1 99 ? 3.991 6.513 -21.344 1.00 89.25 99 LEU A CA 1
ATOM 819 C C . LEU A 1 99 ? 2.990 5.522 -20.723 1.00 89.25 99 LEU A C 1
ATOM 821 O O . LEU A 1 99 ? 3.255 4.315 -20.710 1.00 89.25 99 LEU A O 1
ATOM 825 N N . PRO A 1 100 ? 1.809 5.975 -20.251 1.00 87.31 100 PRO A N 1
ATOM 826 C CA . PRO A 1 100 ? 0.790 5.077 -19.707 1.00 87.31 100 PRO A CA 1
ATOM 827 C C . PRO A 1 100 ? 0.354 3.981 -20.686 1.00 87.31 100 PRO A C 1
ATOM 829 O O . PRO A 1 100 ? 0.125 2.849 -20.273 1.00 87.31 100 PRO A O 1
ATOM 832 N N . SER A 1 101 ? 0.302 4.294 -21.985 1.00 89.31 101 SER A N 1
ATOM 833 C CA . SER A 1 101 ? -0.012 3.343 -23.060 1.00 89.31 101 SER A CA 1
ATOM 834 C C . SER A 1 101 ? 1.045 2.252 -23.256 1.00 89.31 101 SER A C 1
ATOM 836 O O . SER A 1 101 ? 0.784 1.266 -23.937 1.00 89.31 101 SER A O 1
ATOM 838 N N . GLU A 1 102 ? 2.238 2.429 -22.690 1.00 92.81 102 GLU A N 1
ATOM 839 C CA . GLU A 1 102 ? 3.368 1.504 -22.805 1.00 92.81 102 GLU A CA 1
ATOM 840 C C . GLU A 1 102 ? 3.584 0.676 -21.531 1.00 92.81 102 GLU A C 1
ATOM 842 O O . GLU A 1 102 ? 4.580 -0.046 -21.439 1.00 92.81 102 GLU A O 1
ATOM 847 N N . GLN A 1 103 ? 2.675 0.766 -20.549 1.00 92.69 103 GLN A N 1
ATOM 848 C CA . GLN A 1 103 ? 2.736 -0.068 -19.351 1.00 92.69 103 GLN A CA 1
ATOM 849 C C . GLN A 1 103 ? 2.591 -1.554 -19.697 1.00 92.69 103 GLN A C 1
ATOM 851 O O . GLN A 1 103 ? 1.763 -1.960 -20.515 1.00 92.69 103 GLN A O 1
ATOM 856 N N . VAL A 1 104 ? 3.405 -2.374 -19.040 1.00 94.19 104 VAL A N 1
ATOM 857 C CA . VAL A 1 104 ? 3.465 -3.823 -19.225 1.00 94.19 104 VAL A CA 1
ATOM 858 C C . VAL A 1 104 ? 2.818 -4.514 -18.030 1.00 94.19 104 VAL A C 1
ATOM 860 O O . VAL A 1 104 ? 3.238 -4.322 -16.890 1.00 94.19 104 VAL A O 1
ATOM 863 N N . ALA A 1 105 ? 1.804 -5.333 -18.302 1.00 94.88 105 ALA A N 1
ATOM 864 C CA . ALA A 1 105 ? 1.191 -6.230 -17.326 1.00 94.88 105 ALA A CA 1
ATOM 865 C C . ALA A 1 105 ? 1.869 -7.611 -17.346 1.00 94.88 105 ALA A C 1
ATOM 867 O O . ALA A 1 105 ? 2.509 -7.981 -18.331 1.00 94.88 105 ALA A O 1
ATOM 868 N N . GLY A 1 106 ? 1.683 -8.391 -16.281 1.00 95.75 106 GLY A N 1
ATOM 869 C CA . GLY A 1 106 ? 2.228 -9.744 -16.159 1.00 95.75 106 GLY A CA 1
ATOM 870 C C . GLY A 1 106 ? 3.675 -9.807 -15.664 1.00 95.75 106 GLY A C 1
ATOM 871 O O . GLY A 1 106 ? 4.247 -10.893 -15.635 1.00 95.75 106 GLY A O 1
ATOM 872 N N . VAL A 1 107 ? 4.265 -8.677 -15.263 1.00 97.19 107 VAL A N 1
ATOM 873 C CA . VAL A 1 107 ? 5.606 -8.642 -14.668 1.00 97.19 107 VAL A CA 1
ATOM 874 C C . VAL A 1 107 ? 5.511 -9.053 -13.204 1.00 97.19 107 VAL A C 1
ATOM 876 O O . VAL A 1 107 ? 4.694 -8.511 -12.459 1.00 97.19 107 VAL A O 1
ATOM 879 N N . VAL A 1 108 ? 6.341 -10.004 -12.788 1.00 96.81 108 VAL A N 1
ATOM 880 C CA . VAL A 1 108 ? 6.454 -10.427 -11.392 1.00 96.81 108 VAL A CA 1
ATOM 881 C C . VAL A 1 108 ? 7.356 -9.440 -10.666 1.00 96.81 108 VAL A C 1
ATOM 883 O O . VAL A 1 108 ? 8.530 -9.315 -10.993 1.00 96.81 108 VAL A O 1
ATOM 886 N N . VAL A 1 109 ? 6.811 -8.748 -9.674 1.00 96.56 109 VAL A N 1
ATOM 887 C CA . VAL A 1 109 ? 7.529 -7.803 -8.816 1.00 96.56 109 VAL A CA 1
ATOM 888 C C . VAL A 1 109 ? 7.744 -8.454 -7.460 1.00 96.56 109 VAL A C 1
ATOM 890 O O . VAL A 1 109 ? 6.791 -8.935 -6.851 1.00 96.56 109 VAL A O 1
ATOM 893 N N . SER A 1 110 ? 8.982 -8.454 -6.979 1.00 94.19 110 SER A N 1
ATOM 894 C CA . SER A 1 110 ? 9.360 -8.948 -5.653 1.00 94.19 110 SER A CA 1
ATOM 895 C C . SER A 1 110 ? 9.985 -7.825 -4.837 1.00 94.19 110 SER A C 1
ATOM 897 O O . SER A 1 110 ? 10.838 -7.092 -5.337 1.00 94.19 110 SER A O 1
ATOM 899 N N . VAL A 1 111 ? 9.567 -7.697 -3.580 1.00 93.06 111 VAL A N 1
ATOM 900 C CA . VAL A 1 111 ? 10.073 -6.695 -2.639 1.00 93.06 111 VAL A CA 1
ATOM 901 C C . VAL A 1 111 ? 10.685 -7.401 -1.440 1.00 93.06 111 VAL A C 1
ATOM 903 O O . VAL A 1 111 ? 10.030 -8.206 -0.776 1.00 93.06 111 VAL A O 1
ATOM 906 N N . ILE A 1 112 ? 11.946 -7.075 -1.161 1.00 90.94 112 ILE A N 1
ATOM 907 C CA . ILE A 1 112 ? 12.682 -7.532 0.016 1.00 90.94 112 ILE A CA 1
ATOM 908 C C . ILE A 1 112 ? 12.903 -6.336 0.924 1.00 90.94 112 ILE A C 1
ATOM 910 O O . ILE A 1 112 ? 13.719 -5.459 0.653 1.00 90.94 112 ILE A O 1
ATOM 914 N N . ASN A 1 113 ? 12.187 -6.320 2.029 1.00 89.00 113 ASN A N 1
ATOM 915 C CA . ASN A 1 113 ? 12.318 -5.307 3.051 1.00 89.00 113 ASN A CA 1
ATOM 916 C C . ASN A 1 113 ? 13.598 -5.500 3.878 1.00 89.00 113 ASN A C 1
ATOM 918 O O . ASN A 1 113 ? 13.852 -6.591 4.401 1.00 89.00 113 ASN A O 1
ATOM 922 N N . LEU A 1 114 ? 14.375 -4.428 4.021 1.00 87.44 114 LEU A N 1
ATOM 923 C CA . LEU A 1 114 ? 15.633 -4.419 4.764 1.00 87.44 114 LEU A CA 1
ATOM 924 C C . LEU A 1 114 ? 15.418 -4.020 6.230 1.00 87.44 114 LEU A C 1
ATOM 926 O O . LEU A 1 114 ? 14.327 -3.613 6.637 1.00 87.44 114 LEU A O 1
ATOM 930 N N . GLU A 1 115 ? 16.466 -4.178 7.041 1.00 86.56 115 GLU A N 1
ATOM 931 C CA . GLU A 1 115 ? 16.461 -3.624 8.397 1.00 86.56 115 GLU A CA 1
ATOM 932 C C . GLU A 1 115 ? 16.388 -2.095 8.333 1.00 86.56 115 GLU A C 1
ATOM 934 O O . GLU A 1 115 ? 17.036 -1.488 7.473 1.00 86.56 115 GLU A O 1
ATOM 939 N N . PRO A 1 116 ? 15.623 -1.462 9.234 1.00 88.19 116 PRO A N 1
ATOM 940 C CA . PRO A 1 116 ? 15.539 -0.016 9.267 1.00 88.19 116 PRO A CA 1
ATOM 941 C C . PRO A 1 116 ? 16.847 0.608 9.772 1.00 88.19 116 PRO A C 1
ATOM 943 O O . PRO A 1 116 ? 17.700 -0.056 10.371 1.00 88.19 116 PRO A O 1
ATOM 946 N N . ALA A 1 117 ? 16.988 1.915 9.561 1.00 86.81 117 ALA A N 1
ATOM 947 C CA . ALA A 1 117 ? 18.090 2.696 10.102 1.00 86.81 117 ALA A CA 1
ATOM 948 C C . ALA A 1 117 ? 18.166 2.583 11.638 1.00 86.81 117 ALA A C 1
ATOM 950 O O . ALA A 1 117 ? 17.167 2.368 12.332 1.00 86.81 117 ALA A O 1
ATOM 951 N N . ALA A 1 118 ? 19.369 2.757 12.193 1.00 87.38 118 ALA A N 1
ATOM 952 C CA . ALA A 1 118 ? 19.575 2.691 13.636 1.00 87.38 118 ALA A CA 1
ATOM 953 C C . ALA A 1 118 ? 18.667 3.692 14.379 1.00 87.38 118 ALA A C 1
ATOM 955 O O . ALA A 1 118 ? 18.576 4.859 14.005 1.00 87.38 118 ALA A O 1
ATOM 956 N N . GLY A 1 119 ? 18.012 3.226 15.445 1.00 85.75 119 GLY A N 1
ATOM 957 C CA . GLY A 1 119 ? 17.064 4.024 16.232 1.00 85.75 119 GLY A CA 1
ATOM 958 C C . GLY A 1 119 ? 15.598 3.880 15.812 1.00 85.75 119 GLY A C 1
ATOM 959 O O . GLY A 1 119 ? 14.728 4.351 16.541 1.00 85.75 119 GLY A O 1
ATOM 960 N N . TYR A 1 120 ? 15.309 3.184 14.710 1.00 83.56 120 TYR A N 1
ATOM 961 C CA . TYR A 1 120 ? 13.944 2.886 14.274 1.00 83.56 120 TYR A CA 1
ATOM 962 C C . TYR A 1 120 ? 13.506 1.476 14.681 1.00 83.56 120 TYR A C 1
ATOM 964 O O . TYR A 1 120 ? 14.317 0.576 14.912 1.00 83.56 120 TYR A O 1
ATOM 972 N N . SER A 1 121 ? 12.193 1.293 14.828 1.00 80.06 121 SER A N 1
ATOM 973 C CA . SER A 1 121 ? 11.626 0.033 15.310 1.00 80.06 121 SER A CA 1
ATOM 974 C C . SER A 1 121 ? 11.718 -1.056 14.250 1.00 80.06 121 SER A C 1
ATOM 976 O O . SER A 1 121 ? 11.218 -0.890 13.142 1.00 80.06 121 SER A O 1
ATOM 978 N N . SER A 1 122 ? 12.276 -2.209 14.628 1.00 74.88 122 SER A N 1
ATOM 979 C CA . SER A 1 122 ? 12.239 -3.401 13.778 1.00 74.88 122 SER A CA 1
ATOM 980 C C . SER A 1 122 ? 10.806 -3.879 13.521 1.00 74.88 122 SER A C 1
ATOM 982 O O . SER A 1 122 ? 9.861 -3.586 14.267 1.00 74.88 122 SER A O 1
ATOM 984 N N . ASN A 1 123 ? 10.661 -4.646 12.449 1.00 69.25 123 ASN A N 1
ATOM 985 C CA . ASN A 1 123 ? 9.363 -5.084 11.967 1.00 69.25 123 ASN A CA 1
ATOM 986 C C . ASN A 1 123 ? 8.729 -6.136 12.891 1.00 69.25 123 ASN A C 1
ATOM 988 O O . ASN A 1 123 ? 9.439 -6.997 13.427 1.00 69.25 123 ASN A O 1
ATOM 992 N N . PRO A 1 124 ? 7.391 -6.122 13.070 1.00 67.69 124 PRO A N 1
ATOM 993 C CA . PRO A 1 124 ? 6.701 -7.186 13.785 1.00 67.69 124 PRO A CA 1
ATOM 994 C C . PRO A 1 124 ? 7.032 -8.543 13.159 1.00 67.69 124 PRO A C 1
ATOM 996 O O . PRO A 1 124 ? 6.899 -8.718 11.952 1.00 67.69 124 PRO A O 1
ATOM 999 N N . ARG A 1 125 ? 7.400 -9.537 13.979 1.00 64.56 125 ARG A N 1
ATOM 1000 C CA . ARG A 1 125 ? 7.741 -10.898 13.508 1.00 64.56 125 ARG A CA 1
ATOM 1001 C C . ARG A 1 125 ? 6.642 -11.572 12.676 1.00 64.56 125 ARG A C 1
ATOM 1003 O O . ARG A 1 125 ? 6.929 -12.522 11.960 1.00 64.56 125 ARG A O 1
ATOM 1010 N N . ALA A 1 126 ? 5.401 -11.103 12.794 1.00 62.72 126 ALA A N 1
ATOM 1011 C CA . ALA A 1 126 ? 4.262 -11.600 12.033 1.00 62.72 126 ALA A CA 1
ATOM 1012 C C . ALA A 1 126 ? 4.258 -11.152 10.560 1.00 62.72 126 ALA A C 1
ATOM 1014 O O . ALA A 1 126 ? 3.490 -11.704 9.778 1.00 62.72 126 ALA A O 1
ATOM 1015 N N . TRP A 1 127 ? 5.055 -10.149 10.174 1.00 68.06 127 TRP A N 1
ATOM 1016 C CA . TRP A 1 127 ? 5.121 -9.682 8.790 1.00 68.06 127 TRP A CA 1
ATOM 1017 C C . TRP A 1 127 ? 6.361 -10.260 8.114 1.00 68.06 127 TRP A C 1
ATOM 1019 O O . TRP A 1 127 ? 7.476 -10.173 8.636 1.00 68.06 127 TRP A O 1
ATOM 1029 N N . GLY A 1 128 ? 6.154 -10.880 6.952 1.00 68.75 128 GLY A N 1
ATOM 1030 C CA . GLY A 1 128 ? 7.246 -11.363 6.119 1.00 68.75 128 GLY A CA 1
ATOM 1031 C C . GLY A 1 128 ? 8.140 -10.206 5.672 1.00 68.75 128 GLY A C 1
ATOM 1032 O O . GLY A 1 128 ? 7.685 -9.079 5.498 1.00 68.75 128 GLY A O 1
ATOM 1033 N N . ARG A 1 129 ? 9.433 -10.479 5.481 1.00 81.56 129 ARG A N 1
ATOM 1034 C CA . ARG A 1 129 ? 10.355 -9.519 4.841 1.00 81.56 129 ARG A CA 1
ATOM 1035 C C . ARG A 1 129 ? 10.281 -9.559 3.321 1.00 81.56 129 ARG A C 1
ATOM 1037 O O . ARG A 1 129 ? 10.895 -8.729 2.667 1.00 81.56 129 ARG A O 1
ATOM 1044 N N . PHE A 1 130 ? 9.564 -10.533 2.783 1.00 87.44 130 PHE A N 1
ATOM 1045 C CA . PHE A 1 130 ? 9.444 -10.800 1.367 1.00 87.44 130 PHE A CA 1
ATOM 1046 C C . PHE A 1 130 ? 7.968 -10.785 0.998 1.00 87.44 130 PHE A C 1
ATOM 1048 O O . PHE A 1 130 ? 7.185 -11.519 1.601 1.00 87.44 130 PHE A O 1
ATOM 1055 N N . ASP A 1 131 ? 7.628 -9.990 -0.006 1.00 90.56 131 ASP A N 1
ATOM 1056 C CA . ASP A 1 131 ? 6.316 -9.978 -0.639 1.00 90.56 131 ASP A CA 1
ATOM 1057 C C . ASP A 1 131 ? 6.492 -9.917 -2.160 1.00 90.56 131 ASP A C 1
ATOM 1059 O O . ASP A 1 131 ? 7.503 -9.433 -2.674 1.00 90.56 131 ASP A O 1
ATOM 1063 N N . SER A 1 132 ? 5.501 -10.415 -2.899 1.00 92.81 132 SER A N 1
ATOM 1064 C CA . SER A 1 132 ? 5.500 -10.355 -4.361 1.00 92.81 132 SER A CA 1
ATOM 1065 C C . SER A 1 132 ? 4.111 -10.055 -4.911 1.00 92.81 132 SER A C 1
ATOM 1067 O O . SER A 1 132 ? 3.097 -10.308 -4.260 1.00 92.81 132 SER A O 1
ATOM 1069 N N . GLY A 1 133 ? 4.064 -9.498 -6.117 1.00 93.69 133 GLY A N 1
ATOM 1070 C CA . GLY A 1 133 ? 2.834 -9.195 -6.837 1.00 93.69 133 GLY A CA 1
ATOM 1071 C C . GLY A 1 133 ? 3.056 -9.231 -8.343 1.00 93.69 133 GLY A C 1
ATOM 1072 O O . GLY A 1 133 ? 4.188 -9.189 -8.815 1.00 93.69 133 GLY A O 1
ATOM 1073 N N . VAL A 1 134 ? 1.973 -9.308 -9.111 1.00 94.88 134 VAL A N 1
ATOM 1074 C CA . VAL A 1 134 ? 2.028 -9.297 -10.579 1.00 94.88 134 VAL A CA 1
ATOM 1075 C C . VAL A 1 134 ? 1.441 -7.988 -11.089 1.00 94.88 134 VAL A C 1
ATOM 1077 O O . VAL A 1 134 ? 0.370 -7.574 -10.638 1.00 94.88 134 VAL A O 1
ATOM 1080 N N . THR A 1 135 ? 2.132 -7.318 -12.014 1.00 94.88 135 THR A N 1
ATOM 1081 C CA . THR A 1 135 ? 1.649 -6.052 -12.572 1.00 94.88 135 THR A CA 1
ATOM 1082 C C . THR A 1 135 ? 0.361 -6.249 -13.365 1.00 94.88 135 THR A C 1
ATOM 1084 O O . THR A 1 135 ? 0.211 -7.176 -14.163 1.00 94.88 135 THR A O 1
ATOM 1087 N N . SER A 1 136 ? -0.579 -5.336 -13.151 1.00 91.19 136 SER A N 1
ATOM 1088 C CA . SER A 1 136 ? -1.817 -5.198 -13.916 1.00 91.19 136 SER A CA 1
ATOM 1089 C C . SER A 1 136 ? -1.733 -3.975 -14.841 1.00 91.19 136 SER A C 1
ATOM 1091 O O . SER A 1 136 ? -0.662 -3.396 -15.025 1.00 91.19 136 SER A O 1
ATOM 1093 N N . SER A 1 137 ? -2.868 -3.525 -15.383 1.00 85.75 137 SER A N 1
ATOM 1094 C CA . SER A 1 137 ? -2.955 -2.307 -16.203 1.00 85.75 137 SER A CA 1
ATOM 1095 C C . SER A 1 137 ? -2.521 -1.018 -15.487 1.00 85.75 137 SER A C 1
ATOM 1097 O O . SER A 1 137 ? -2.319 -0.006 -16.150 1.00 85.75 137 SER A O 1
ATOM 1099 N N . ASN A 1 138 ? -2.374 -1.030 -14.155 1.00 85.06 138 ASN A N 1
ATOM 1100 C CA . ASN A 1 138 ? -1.898 0.111 -13.361 1.00 85.06 138 ASN A CA 1
ATOM 1101 C C . ASN A 1 138 ? -0.664 -0.235 -12.501 1.00 85.06 138 ASN A C 1
ATOM 1103 O O . ASN A 1 138 ? -0.418 0.416 -11.479 1.00 85.06 138 ASN A O 1
ATOM 1107 N N . GLY A 1 139 ? 0.086 -1.269 -12.890 1.00 91.31 139 GLY A N 1
ATOM 1108 C CA . GLY A 1 139 ? 1.227 -1.784 -12.133 1.00 91.31 139 GLY A CA 1
ATOM 1109 C C . GLY A 1 139 ? 0.831 -2.745 -11.009 1.00 91.31 139 GLY A C 1
ATOM 1110 O O . GLY A 1 139 ? -0.241 -3.360 -11.047 1.00 91.31 139 GLY A O 1
ATOM 1111 N N . ALA A 1 140 ? 1.720 -2.886 -10.028 1.00 91.75 140 ALA A N 1
ATOM 1112 C CA . ALA A 1 140 ? 1.527 -3.669 -8.811 1.00 91.75 140 ALA A CA 1
ATOM 1113 C C . ALA A 1 140 ? 1.783 -2.796 -7.575 1.00 91.75 140 ALA A C 1
ATOM 1115 O O . ALA A 1 140 ? 2.677 -1.951 -7.586 1.00 91.75 140 ALA A O 1
ATOM 1116 N N . CYS A 1 141 ? 1.016 -3.018 -6.510 1.00 90.62 141 CYS A N 1
ATOM 1117 C CA . CYS A 1 141 ? 1.288 -2.459 -5.188 1.00 90.62 141 CYS A CA 1
ATOM 1118 C C . CYS A 1 141 ? 1.757 -3.601 -4.290 1.00 90.62 141 CYS A C 1
ATOM 1120 O O . CYS A 1 141 ? 0.987 -4.528 -4.040 1.00 90.62 141 CYS A O 1
ATOM 1122 N N . VAL A 1 142 ? 3.002 -3.542 -3.825 1.00 90.62 142 VAL A N 1
ATOM 1123 C CA . VAL A 1 142 ? 3.593 -4.587 -2.979 1.00 90.62 142 VAL A CA 1
ATOM 1124 C C . VAL A 1 142 ? 3.859 -4.006 -1.587 1.00 90.62 142 VAL A C 1
ATOM 1126 O O . VAL A 1 142 ? 4.365 -2.883 -1.508 1.00 90.62 142 VAL A O 1
ATOM 1129 N N . PRO A 1 143 ? 3.494 -4.702 -0.495 1.00 87.94 143 PRO A N 1
ATOM 1130 C CA . PRO A 1 143 ? 3.735 -4.209 0.856 1.00 87.94 143 PRO A CA 1
ATOM 1131 C C . PRO A 1 143 ? 5.216 -3.908 1.128 1.00 87.94 143 PRO A C 1
ATOM 1133 O O . PRO A 1 143 ? 6.105 -4.673 0.756 1.00 87.94 143 PRO A O 1
ATOM 1136 N N . ALA A 1 144 ? 5.466 -2.807 1.829 1.00 87.38 144 ALA A N 1
ATOM 1137 C CA . ALA A 1 144 ? 6.782 -2.415 2.316 1.00 87.38 144 ALA A CA 1
ATOM 1138 C C . ALA A 1 144 ? 6.684 -1.737 3.685 1.00 87.38 144 ALA A C 1
ATOM 1140 O O . ALA A 1 144 ? 5.621 -1.246 4.077 1.00 87.38 144 ALA A O 1
ATOM 1141 N N . PHE A 1 145 ? 7.794 -1.696 4.414 1.00 85.12 145 PHE A N 1
ATOM 1142 C CA . PHE A 1 145 ? 7.853 -0.947 5.667 1.00 85.12 145 PHE A CA 1
ATOM 1143 C C . PHE A 1 145 ? 8.181 0.517 5.420 1.00 85.12 145 PHE A C 1
ATOM 1145 O O . PHE A 1 145 ? 8.882 0.869 4.473 1.00 85.12 145 PHE A O 1
ATOM 1152 N N . CYS A 1 146 ? 7.656 1.363 6.291 1.00 82.62 146 CYS A N 1
ATOM 1153 C CA . CYS A 1 146 ? 7.857 2.799 6.256 1.00 82.62 146 CYS A CA 1
ATOM 1154 C C . CYS A 1 146 ? 7.655 3.383 7.653 1.00 82.62 146 CYS A C 1
ATOM 1156 O O . CYS A 1 146 ? 7.185 2.702 8.566 1.00 82.62 146 CYS A O 1
ATOM 1158 N N . ASP A 1 147 ? 7.959 4.666 7.793 1.00 80.44 147 ASP A N 1
ATOM 1159 C CA . ASP A 1 147 ? 7.511 5.482 8.909 1.00 80.44 147 ASP A CA 1
ATOM 1160 C C . ASP A 1 147 ? 6.929 6.780 8.354 1.00 80.44 147 ASP A C 1
ATOM 1162 O O . ASP A 1 147 ? 7.519 7.425 7.487 1.00 80.44 147 ASP A O 1
ATOM 1166 N N . ALA A 1 148 ? 5.732 7.132 8.822 1.00 72.75 148 ALA A N 1
ATOM 1167 C CA . ALA A 1 148 ? 4.999 8.289 8.321 1.00 72.75 148 ALA A CA 1
ATOM 1168 C C . ALA A 1 148 ? 5.710 9.630 8.591 1.00 72.75 148 ALA A C 1
ATOM 1170 O O . ALA A 1 148 ? 5.400 10.619 7.931 1.00 72.75 148 ALA A O 1
ATOM 1171 N N . GLN A 1 149 ? 6.630 9.686 9.560 1.00 76.50 149 GLN A N 1
ATOM 1172 C CA . GLN A 1 149 ? 7.420 10.877 9.880 1.00 76.50 149 GLN A CA 1
ATOM 1173 C C . GLN A 1 149 ? 8.771 10.872 9.165 1.00 76.50 149 GLN A C 1
ATOM 1175 O O . GLN A 1 149 ? 9.242 11.937 8.768 1.00 76.50 149 GLN A O 1
ATOM 1180 N N . ASN A 1 150 ? 9.394 9.701 9.004 1.00 80.44 150 ASN A N 1
ATOM 1181 C CA . ASN A 1 150 ? 10.678 9.570 8.323 1.00 80.44 150 ASN A CA 1
ATOM 1182 C C . ASN A 1 150 ? 10.679 8.412 7.305 1.00 80.44 150 ASN A C 1
ATOM 1184 O O . ASN A 1 150 ? 11.058 7.287 7.648 1.00 80.44 150 ASN A O 1
ATOM 1188 N N . PRO A 1 151 ? 10.274 8.669 6.048 1.00 73.06 151 PRO A N 1
ATOM 1189 C CA . PRO A 1 151 ? 10.166 7.625 5.033 1.00 73.06 151 PRO A CA 1
ATOM 1190 C C . PRO A 1 151 ? 11.521 6.993 4.681 1.00 73.06 151 PRO A C 1
ATOM 1192 O O . PRO A 1 151 ? 11.567 5.800 4.394 1.00 73.06 151 PRO A O 1
ATOM 1195 N N . ASP A 1 152 ? 12.623 7.745 4.788 1.00 81.75 152 ASP A N 1
ATOM 1196 C CA . ASP A 1 152 ? 13.975 7.284 4.431 1.00 81.75 152 ASP A CA 1
ATOM 1197 C C . ASP A 1 152 ? 14.607 6.366 5.489 1.00 81.75 152 ASP A C 1
ATOM 1199 O O . ASP A 1 152 ? 15.666 5.775 5.273 1.00 81.75 152 ASP A O 1
ATOM 1203 N N . ALA A 1 153 ? 13.968 6.216 6.651 1.00 86.38 153 ALA A N 1
ATOM 1204 C CA . ALA A 1 153 ? 14.437 5.310 7.694 1.00 86.38 153 ALA A CA 1
ATOM 1205 C C . ALA A 1 153 ? 14.286 3.825 7.320 1.00 86.38 153 ALA A C 1
ATOM 1207 O O . ALA A 1 153 ? 14.867 2.963 7.983 1.00 86.38 153 ALA A O 1
ATOM 1208 N N . TYR A 1 154 ? 13.513 3.522 6.276 1.00 88.12 154 TYR A N 1
ATOM 1209 C CA . TYR A 1 154 ? 13.208 2.170 5.826 1.00 88.12 154 TYR A CA 1
ATOM 1210 C C . TYR A 1 154 ? 13.590 2.040 4.358 1.00 88.12 154 TYR A C 1
ATOM 1212 O O . TYR A 1 154 ? 13.388 2.946 3.557 1.00 88.12 154 TYR A O 1
ATOM 1220 N N . SER A 1 155 ? 14.154 0.892 4.001 1.00 88.94 155 SER A N 1
ATOM 1221 C CA . SER A 1 155 ? 14.567 0.611 2.631 1.00 88.94 155 SER A CA 1
ATOM 1222 C C . SER A 1 155 ? 14.143 -0.791 2.227 1.00 88.94 155 SER A C 1
ATOM 1224 O O . SER A 1 155 ? 13.962 -1.686 3.059 1.00 88.94 155 SER A O 1
ATOM 1226 N N . ALA A 1 156 ? 13.963 -0.976 0.926 1.00 90.12 156 ALA A N 1
ATOM 1227 C CA . ALA A 1 156 ? 13.628 -2.259 0.346 1.00 90.12 156 ALA A CA 1
ATOM 1228 C C . ALA A 1 156 ? 14.363 -2.440 -0.981 1.00 90.12 156 ALA A C 1
ATOM 1230 O O . ALA A 1 156 ? 14.608 -1.478 -1.708 1.00 90.12 156 ALA A O 1
ATOM 1231 N N . TYR A 1 157 ? 14.695 -3.686 -1.293 1.00 91.88 157 TYR A N 1
ATOM 1232 C CA . TYR A 1 157 ? 15.175 -4.085 -2.605 1.00 91.88 157 TYR A CA 1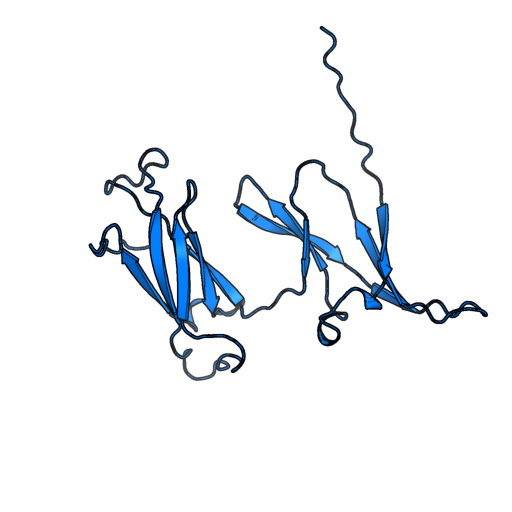
ATOM 1233 C C . TYR A 1 157 ? 13.985 -4.496 -3.470 1.00 91.88 157 TYR A C 1
ATOM 1235 O O . TYR A 1 157 ? 13.157 -5.301 -3.039 1.00 91.88 157 TYR A O 1
ATOM 1243 N N . VAL A 1 158 ? 13.888 -3.933 -4.673 1.00 92.94 158 VAL A N 1
ATOM 1244 C CA . VAL A 1 158 ? 12.797 -4.192 -5.619 1.00 92.94 158 VAL A CA 1
ATOM 1245 C C . VAL A 1 158 ? 13.376 -4.897 -6.834 1.00 92.94 158 VAL A C 1
ATOM 1247 O O . VAL A 1 158 ? 14.295 -4.385 -7.464 1.00 92.94 158 VAL A O 1
ATOM 1250 N N . MET A 1 159 ? 12.813 -6.053 -7.168 1.00 94.94 159 MET A N 1
ATOM 1251 C CA . MET A 1 159 ? 13.154 -6.827 -8.360 1.00 94.94 159 MET A CA 1
ATOM 1252 C C . MET A 1 159 ? 11.911 -6.986 -9.225 1.00 94.94 159 MET A C 1
ATOM 1254 O O . MET A 1 159 ? 10.808 -7.155 -8.700 1.00 94.94 159 MET A O 1
ATOM 1258 N N . ALA A 1 160 ? 12.079 -6.970 -10.542 1.00 96.00 160 ALA A N 1
ATOM 1259 C CA . ALA A 1 160 ? 10.992 -7.189 -11.484 1.00 96.00 160 ALA A CA 1
ATOM 1260 C C . ALA A 1 160 ? 11.446 -8.150 -12.583 1.00 96.00 160 ALA A C 1
ATOM 1262 O O . ALA A 1 160 ? 12.522 -7.964 -13.140 1.00 96.00 160 ALA A O 1
ATOM 1263 N N . SER A 1 161 ? 10.638 -9.160 -12.910 1.00 96.69 161 SER A N 1
ATOM 1264 C CA . SER A 1 161 ? 10.947 -10.103 -13.986 1.00 96.69 161 SER A CA 1
ATOM 1265 C C . SER A 1 161 ? 9.743 -10.446 -14.859 1.00 96.69 161 SER A C 1
ATOM 1267 O O . SER A 1 161 ? 8.610 -10.572 -14.388 1.00 96.69 161 SER A O 1
ATOM 1269 N N . LEU A 1 162 ? 9.983 -10.601 -16.161 1.00 96.12 162 LEU A N 1
ATOM 1270 C CA . LEU A 1 162 ? 8.981 -10.992 -17.149 1.00 96.12 162 LEU A CA 1
ATOM 1271 C C . LEU A 1 162 ? 9.531 -12.150 -17.977 1.00 96.12 162 LEU A C 1
ATOM 1273 O O . LEU A 1 162 ? 10.570 -12.026 -18.610 1.00 96.12 162 LEU A O 1
ATOM 1277 N N . GLY A 1 163 ? 8.853 -13.299 -17.955 1.00 91.75 163 GLY A N 1
ATOM 1278 C CA . GLY A 1 163 ? 9.304 -14.471 -18.717 1.00 91.75 163 GLY A CA 1
ATOM 1279 C C . GLY A 1 163 ? 10.673 -15.024 -18.292 1.00 91.75 163 GLY A C 1
ATOM 1280 O O . GLY A 1 163 ? 11.292 -15.746 -19.063 1.00 91.75 163 GLY A O 1
ATOM 1281 N N . GLY A 1 164 ? 11.138 -14.702 -17.079 1.00 88.56 164 GLY A N 1
ATOM 1282 C CA . GLY A 1 164 ? 12.449 -15.110 -16.562 1.00 88.56 164 GLY A CA 1
ATOM 1283 C C . GLY A 1 164 ? 13.574 -14.099 -16.801 1.00 88.56 164 GLY A C 1
ATOM 1284 O O . GLY A 1 164 ? 14.666 -14.303 -16.280 1.00 88.56 164 GLY A O 1
ATOM 1285 N N . GLU A 1 165 ? 13.314 -13.007 -17.520 1.00 93.31 165 GLU A N 1
ATOM 1286 C CA . GLU A 1 165 ? 14.265 -11.906 -17.700 1.00 93.31 165 GLU A CA 1
ATOM 1287 C C . GLU A 1 165 ? 14.021 -10.820 -16.650 1.00 93.31 165 GLU A C 1
ATOM 1289 O O . GLU A 1 165 ? 12.875 -10.437 -16.407 1.00 93.31 165 GLU A O 1
ATOM 1294 N N . GLU A 1 166 ? 15.090 -10.343 -16.012 1.00 94.50 166 GLU A N 1
ATOM 1295 C CA . GLU A 1 166 ? 15.036 -9.243 -15.047 1.00 94.50 166 GLU A CA 1
ATOM 1296 C C . GLU A 1 166 ? 14.961 -7.896 -15.776 1.00 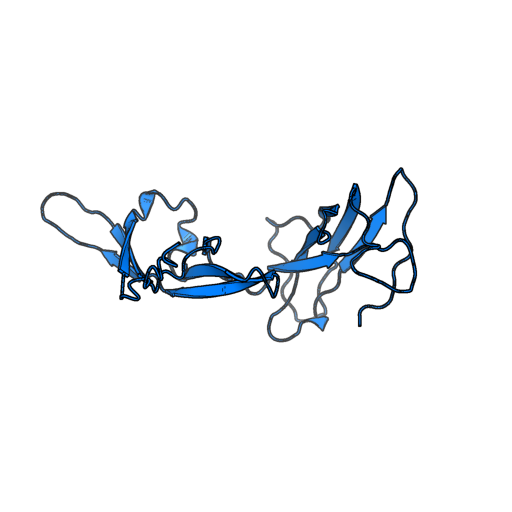94.50 166 GLU A C 1
ATOM 1298 O O . GLU A 1 166 ? 15.659 -7.665 -16.762 1.00 94.50 166 GLU A O 1
ATOM 1303 N N . LEU A 1 167 ? 14.083 -7.014 -15.302 1.00 94.00 167 LEU A N 1
ATOM 1304 C CA . LEU A 1 167 ? 13.906 -5.675 -15.847 1.00 94.00 167 LEU A CA 1
ATOM 1305 C C . LEU A 1 167 ? 14.875 -4.699 -15.177 1.00 94.00 167 LEU A C 1
ATOM 1307 O O . LEU A 1 167 ? 15.174 -4.809 -13.990 1.00 94.00 167 LEU A O 1
ATOM 1311 N N . GLU A 1 168 ? 15.300 -3.689 -15.929 1.00 92.25 168 GLU A N 1
ATOM 1312 C CA . GLU A 1 168 ? 16.153 -2.624 -15.412 1.00 92.25 168 GLU A CA 1
ATOM 1313 C C . GLU A 1 168 ? 15.366 -1.664 -14.509 1.00 92.25 168 GLU A C 1
ATOM 1315 O O . GLU A 1 168 ? 14.297 -1.158 -14.871 1.00 92.25 168 GLU A O 1
ATOM 1320 N N . ALA A 1 169 ? 15.902 -1.413 -13.314 1.00 90.19 169 ALA A N 1
ATOM 1321 C CA . ALA A 1 169 ? 15.358 -0.425 -12.398 1.00 90.19 169 ALA A CA 1
ATOM 1322 C C . ALA A 1 169 ? 15.731 0.988 -12.859 1.00 90.19 169 ALA A C 1
ATOM 1324 O O . ALA A 1 169 ? 16.885 1.279 -13.160 1.00 90.19 169 ALA A O 1
ATOM 1325 N N . VAL A 1 170 ? 14.751 1.885 -12.840 1.00 87.31 170 VAL A N 1
ATOM 1326 C CA . VAL A 1 170 ? 14.930 3.298 -13.183 1.00 87.31 170 VAL A CA 1
ATOM 1327 C C . VAL A 1 170 ? 14.741 4.151 -11.936 1.00 87.31 170 VAL A C 1
ATOM 1329 O O . VAL A 1 170 ? 13.998 3.775 -11.025 1.00 87.31 170 VAL A O 1
ATOM 1332 N N . ALA A 1 171 ? 15.428 5.292 -11.871 1.00 77.25 171 ALA A N 1
ATOM 1333 C CA . ALA A 1 171 ? 15.286 6.203 -10.743 1.00 77.25 171 ALA A CA 1
ATOM 1334 C C . ALA A 1 171 ? 13.822 6.649 -10.603 1.00 77.25 171 ALA A C 1
ATOM 1336 O O . ALA A 1 171 ? 13.189 7.051 -11.581 1.00 77.25 171 ALA A O 1
ATOM 1337 N N . SER A 1 172 ? 13.292 6.577 -9.381 1.00 64.38 172 SER A N 1
ATOM 1338 C CA . SER A 1 172 ? 11.982 7.147 -9.074 1.00 64.38 172 SER A CA 1
ATOM 1339 C C . SER A 1 172 ? 12.070 8.672 -9.151 1.00 64.38 172 SER A C 1
ATOM 1341 O O . SER A 1 172 ? 13.003 9.256 -8.599 1.00 64.38 172 SER A O 1
ATOM 1343 N N . SER A 1 173 ? 11.110 9.299 -9.833 1.00 55.44 173 SER A N 1
ATOM 1344 C CA . SER A 1 173 ? 10.911 10.757 -9.872 1.00 55.44 173 SER A CA 1
ATOM 1345 C C . SER A 1 173 ? 10.162 11.270 -8.653 1.00 55.44 173 SER A C 1
ATOM 1347 O O . SER A 1 173 ? 9.206 10.558 -8.261 1.00 55.44 173 SER A O 1
#

Secondary structure (DSSP, 8-state):
------------EEEEEEGGG-S-GGGSTT-EEEEE-TTT--EEEEEEEEEEEEEETTEEEEEEEEEE---TT-EEEEE---TTEEEEEE--BSSTT--GGGB--S-EEEEEEPPPPTTSPPPPTTS-SEEEEE-BBTBEEEEEE--SS-GGG--EEEEEEETTEEPPP----

Sequence (173 aa):
DEMATESLNAGKVKVHLDSAQVQMAGHLKGMKLWSLNPQTGLWEEEGDFQHDQRRTKREERTFLVGNMEIRERRLFNLDVPESRRCYIKVRTHRSEKYLPSEQVAGVVVSVINLEPAAGYSSNPRAWGRFDSGVTSSNGACVPAFCDAQNPDAYSAYVMASLGGEELEAVASS